Protein AF-A0A9D2E442-F1 (afdb_monomer_lite)

Sequence (73 aa):
MKQSTFVALVLMLAAAVGALTAAWLYVRRREKELDEYEQLLFSEDMDEAEAPAQEEAPAGDEPAVPLSDLDPE

Organism: NCBI:txid2838595

Structure (mmCIF, N/CA/C/O backbone):
data_AF-A0A9D2E442-F1
#
_entry.id   AF-A0A9D2E442-F1
#
loop_
_atom_site.group_PDB
_atom_site.id
_atom_site.type_symbol
_atom_site.label_atom_id
_atom_site.label_alt_id
_atom_site.label_comp_id
_atom_site.label_asym_id
_atom_site.label_entity_id
_atom_site.label_seq_id
_atom_site.pdbx_PDB_ins_code
_atom_site.Cartn_x
_atom_site.Cartn_y
_atom_site.Cartn_z
_atom_site.occupancy
_atom_site.B_iso_or_equiv
_atom_site.auth_seq_id
_atom_site.auth_comp_id
_atom_site.auth_asym_id
_atom_site.auth_atom_id
_atom_site.pdbx_PDB_model_num
ATOM 1 N N . MET A 1 1 ? -10.775 -1.854 31.673 1.00 57.72 1 MET A N 1
ATOM 2 C CA . MET A 1 1 ? -9.705 -2.705 31.105 1.00 57.72 1 MET A CA 1
ATOM 3 C C . MET A 1 1 ? -10.033 -3.264 29.709 1.00 57.72 1 MET A C 1
ATOM 5 O O . MET A 1 1 ? -9.137 -3.263 28.893 1.00 57.72 1 MET A O 1
ATOM 9 N N . LYS A 1 2 ? -11.264 -3.715 29.386 1.00 63.06 2 LYS A N 1
ATOM 10 C CA . LYS A 1 2 ? -11.569 -4.428 28.113 1.00 63.06 2 LYS A CA 1
ATOM 11 C C . LYS A 1 2 ? -11.764 -3.553 26.857 1.00 63.06 2 LYS A C 1
ATOM 13 O O . LYS A 1 2 ? -11.457 -3.990 25.756 1.00 63.06 2 LYS A O 1
ATOM 18 N N . GLN A 1 3 ? -12.277 -2.332 27.015 1.00 69.88 3 GLN A N 1
ATOM 19 C CA . GLN A 1 3 ? -12.632 -1.473 25.874 1.00 69.88 3 GLN A CA 1
ATOM 20 C C . GLN A 1 3 ? -11.398 -0.862 25.187 1.00 69.88 3 GLN A C 1
ATOM 22 O O . GLN A 1 3 ? -11.366 -0.767 23.966 1.00 69.88 3 GLN A O 1
ATOM 27 N N . SER A 1 4 ? -10.345 -0.512 25.941 1.00 80.69 4 SER A N 1
ATOM 28 C CA . SER A 1 4 ? -9.129 0.057 25.338 1.00 80.69 4 SER A CA 1
ATOM 29 C C . SER A 1 4 ? -8.312 -0.985 24.576 1.00 80.69 4 SER A C 1
ATOM 31 O O . SER A 1 4 ? -7.734 -0.660 23.546 1.00 80.69 4 SER A O 1
ATOM 33 N N . THR A 1 5 ? -8.298 -2.242 25.030 1.00 87.75 5 THR A N 1
ATOM 34 C CA . THR A 1 5 ? -7.611 -3.333 24.326 1.00 87.75 5 THR A CA 1
ATOM 35 C C . THR A 1 5 ? -8.270 -3.626 22.984 1.00 87.75 5 THR A C 1
ATOM 37 O O . THR A 1 5 ? -7.580 -3.829 21.992 1.00 87.75 5 THR A O 1
ATOM 40 N N . PHE A 1 6 ? -9.604 -3.594 22.933 1.00 92.25 6 PHE A N 1
ATOM 41 C CA . PHE A 1 6 ? -10.344 -3.771 21.687 1.00 92.25 6 PHE A CA 1
ATOM 42 C C . PHE A 1 6 ? -10.045 -2.648 20.687 1.00 92.25 6 PHE A C 1
ATOM 44 O O . PHE A 1 6 ? -9.721 -2.922 19.536 1.00 92.25 6 PHE A O 1
ATOM 51 N N . VAL A 1 7 ? -10.062 -1.390 21.139 1.00 94.44 7 VAL A N 1
ATOM 52 C CA . VAL A 1 7 ? -9.694 -0.243 20.293 1.00 94.44 7 VAL A CA 1
ATOM 53 C C . VAL A 1 7 ? -8.250 -0.359 19.800 1.00 94.44 7 VAL A C 1
ATOM 55 O O . VAL A 1 7 ? -7.994 -0.148 18.619 1.00 94.44 7 VAL A O 1
ATOM 58 N N . ALA A 1 8 ? -7.313 -0.755 20.665 1.00 95.25 8 ALA A N 1
ATOM 59 C CA . ALA A 1 8 ? -5.920 -0.958 20.276 1.00 95.25 8 ALA A CA 1
ATOM 60 C C . ALA A 1 8 ? -5.768 -2.040 19.191 1.00 95.25 8 ALA A C 1
ATOM 62 O O . ALA A 1 8 ? -5.031 -1.837 18.229 1.00 95.25 8 ALA A O 1
ATOM 63 N N . LEU A 1 9 ? -6.499 -3.154 19.303 1.00 95.62 9 LEU A N 1
ATOM 64 C CA . LEU A 1 9 ? -6.497 -4.209 18.287 1.00 95.62 9 LEU A CA 1
ATOM 65 C C . LEU A 1 9 ? -7.074 -3.723 16.956 1.00 95.62 9 LEU A C 1
ATOM 67 O O . LEU A 1 9 ? -6.485 -3.978 15.911 1.00 95.62 9 LEU A O 1
ATOM 71 N N . VAL A 1 10 ? -8.185 -2.985 16.980 1.00 96.69 10 VAL A N 1
ATOM 72 C CA . VAL A 1 10 ? -8.780 -2.422 15.759 1.00 96.69 10 VAL A CA 1
ATOM 73 C C . VAL A 1 10 ? -7.807 -1.468 15.066 1.00 96.69 10 VAL A C 1
ATOM 75 O O . VAL A 1 10 ? -7.634 -1.550 13.852 1.00 96.69 10 VAL A O 1
ATOM 78 N N . LEU A 1 11 ? -7.126 -0.605 15.822 1.00 97.31 11 LEU A N 1
ATOM 79 C CA . LEU A 1 11 ? -6.121 0.305 15.269 1.00 97.31 11 LEU A CA 1
ATOM 80 C C . LEU A 1 11 ? -4.921 -0.446 14.688 1.00 97.31 11 LEU A C 1
ATOM 82 O O . LEU A 1 11 ? -4.463 -0.106 13.600 1.00 97.31 11 LEU A O 1
ATOM 86 N N . MET A 1 12 ? -4.437 -1.483 15.373 1.00 97.38 12 MET A N 1
ATOM 87 C CA . MET A 1 12 ? -3.349 -2.321 14.869 1.00 97.38 12 MET A CA 1
ATOM 88 C C . MET A 1 12 ? -3.738 -3.012 13.555 1.00 97.38 12 MET A C 1
ATOM 90 O O . MET A 1 12 ? -2.961 -2.997 12.603 1.00 97.38 12 MET A O 1
ATOM 94 N N . LEU A 1 13 ? -4.949 -3.569 13.473 1.00 98.00 13 LEU A N 1
ATOM 95 C CA . LEU A 1 13 ? -5.452 -4.204 12.254 1.00 98.00 13 LEU A CA 1
ATOM 96 C C . LEU A 1 13 ? -5.611 -3.194 11.115 1.00 98.00 13 LEU A C 1
ATOM 98 O O . LEU A 1 13 ? -5.177 -3.466 9.999 1.00 98.00 13 LEU A O 1
ATOM 102 N N . ALA A 1 14 ? -6.168 -2.013 11.388 1.00 97.81 14 ALA A N 1
ATOM 103 C CA . ALA A 1 14 ? -6.285 -0.949 10.394 1.00 97.81 14 ALA A CA 1
ATOM 104 C C . ALA A 1 14 ? -4.908 -0.506 9.872 1.00 97.81 14 ALA A C 1
ATOM 106 O O . ALA A 1 14 ? -4.728 -0.340 8.665 1.00 97.81 14 ALA A O 1
ATOM 107 N N . ALA A 1 15 ?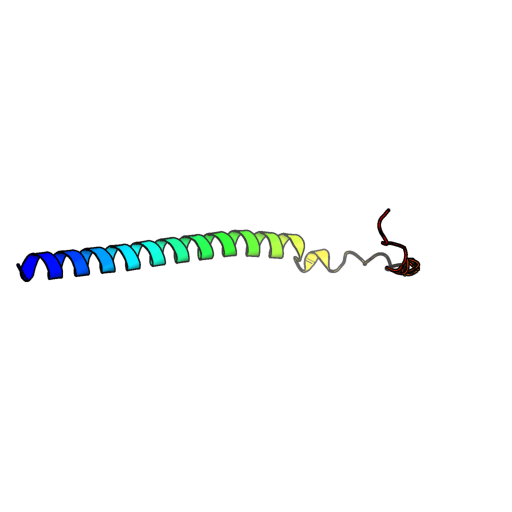 -3.917 -0.378 10.759 1.00 98.12 15 ALA A N 1
ATOM 108 C CA . ALA A 1 15 ? -2.544 -0.066 10.378 1.00 98.12 15 ALA A CA 1
ATOM 109 C C . ALA A 1 15 ? -1.920 -1.178 9.520 1.00 98.12 15 ALA A C 1
ATOM 111 O O . ALA A 1 15 ? -1.295 -0.880 8.504 1.00 98.12 15 ALA A O 1
ATOM 112 N N . ALA A 1 16 ? -2.131 -2.448 9.878 1.00 98.19 16 ALA A N 1
ATOM 113 C CA . ALA A 1 16 ? -1.642 -3.585 9.102 1.00 98.19 16 ALA A CA 1
ATOM 114 C C . ALA A 1 16 ? -2.249 -3.611 7.690 1.00 98.19 16 ALA A C 1
ATOM 116 O O . ALA A 1 16 ? -1.522 -3.750 6.708 1.00 98.19 16 ALA A O 1
ATOM 117 N N . VAL A 1 17 ? -3.563 -3.398 7.570 1.00 98.31 17 VAL A N 1
ATOM 118 C CA . VAL A 1 17 ? -4.246 -3.300 6.271 1.00 98.31 17 VAL A CA 1
ATOM 119 C C . VAL A 1 17 ? -3.716 -2.118 5.458 1.00 98.31 17 VAL A C 1
ATOM 121 O O . VAL A 1 17 ? -3.446 -2.266 4.265 1.00 98.31 17 VAL A O 1
ATOM 124 N N . GLY A 1 18 ? -3.509 -0.959 6.088 1.00 98.25 18 GLY A N 1
ATOM 125 C CA . GLY A 1 18 ? -2.928 0.213 5.432 1.00 98.25 18 GLY A CA 1
ATOM 126 C C . GLY A 1 18 ? -1.514 -0.048 4.904 1.00 98.25 18 GLY A C 1
ATOM 127 O O . GLY A 1 18 ? -1.224 0.258 3.748 1.00 98.25 18 GLY A O 1
ATOM 128 N N . ALA A 1 19 ? -0.658 -0.679 5.711 1.00 98.19 19 ALA A N 1
ATOM 129 C CA . ALA A 1 19 ? 0.704 -1.036 5.320 1.00 98.19 19 ALA A CA 1
ATOM 130 C C . ALA A 1 19 ? 0.728 -2.037 4.153 1.00 98.19 19 ALA A C 1
ATOM 132 O O . ALA A 1 19 ? 1.462 -1.834 3.188 1.00 98.19 19 ALA A O 1
ATOM 133 N N . LEU A 1 20 ? -0.117 -3.073 4.195 1.00 98.06 20 LEU A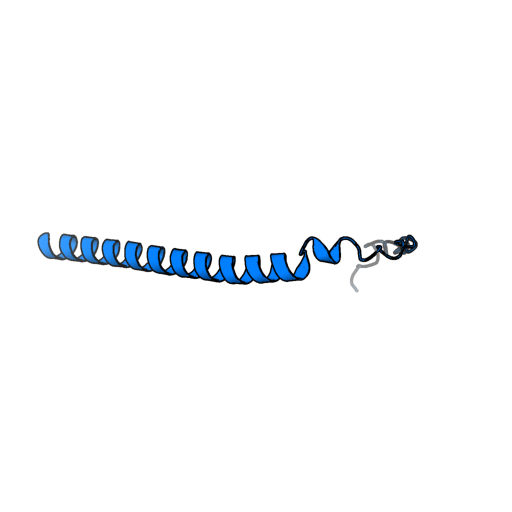 N 1
ATOM 134 C CA . LEU A 1 20 ? -0.244 -4.051 3.109 1.00 98.06 20 LEU A CA 1
ATOM 135 C C . LEU A 1 20 ? -0.753 -3.408 1.814 1.00 98.06 20 LEU A C 1
ATOM 137 O O . LEU A 1 20 ? -0.238 -3.696 0.737 1.00 98.06 20 LEU A O 1
ATOM 141 N N . THR A 1 21 ? -1.722 -2.498 1.917 1.00 97.31 21 THR A N 1
ATOM 142 C CA . THR A 1 21 ? -2.253 -1.769 0.758 1.00 97.31 21 THR A CA 1
ATOM 143 C C . THR A 1 21 ? -1.177 -0.887 0.126 1.00 97.31 21 THR A C 1
ATOM 145 O O . THR A 1 21 ? -1.019 -0.882 -1.094 1.00 97.31 21 THR A O 1
ATOM 148 N N . ALA A 1 22 ? -0.395 -0.175 0.943 1.00 97.31 22 ALA A N 1
ATOM 149 C CA . ALA A 1 22 ? 0.722 0.634 0.464 1.00 97.31 22 ALA A CA 1
ATOM 150 C C . ALA A 1 22 ? 1.808 -0.224 -0.203 1.00 97.31 22 ALA A C 1
ATOM 152 O O . ALA A 1 22 ? 2.296 0.138 -1.273 1.00 97.31 22 ALA A O 1
ATOM 153 N N . ALA A 1 23 ? 2.145 -1.376 0.384 1.00 96.56 23 ALA A N 1
ATOM 154 C CA . ALA A 1 23 ? 3.101 -2.316 -0.193 1.00 96.56 23 ALA A CA 1
ATOM 155 C C . ALA A 1 23 ? 2.623 -2.853 -1.551 1.00 96.56 23 ALA A C 1
ATOM 157 O O . ALA A 1 23 ? 3.383 -2.828 -2.515 1.00 96.56 23 ALA A O 1
ATOM 158 N N . TRP A 1 24 ? 1.356 -3.262 -1.661 1.00 95.94 24 TRP A N 1
ATOM 159 C CA . TRP A 1 24 ? 0.784 -3.722 -2.928 1.00 95.94 24 TRP A CA 1
ATOM 160 C C . TRP A 1 24 ? 0.791 -2.628 -4.002 1.00 95.94 24 TRP A C 1
ATOM 162 O O . TRP A 1 24 ? 1.192 -2.881 -5.134 1.00 95.94 24 TRP A O 1
ATOM 172 N N . LEU A 1 25 ? 0.411 -1.393 -3.654 1.00 94.38 25 LEU A N 1
ATOM 173 C CA . LEU A 1 25 ? 0.479 -0.261 -4.585 1.00 94.38 25 LEU A CA 1
ATOM 174 C C . LEU A 1 25 ? 1.917 0.048 -5.019 1.00 94.38 25 LEU A C 1
ATOM 176 O O . LEU A 1 25 ? 2.137 0.396 -6.179 1.00 94.38 25 LEU A O 1
ATOM 180 N N . TYR A 1 26 ? 2.889 -0.080 -4.113 1.00 92.50 26 TYR A N 1
ATOM 181 C CA . TYR A 1 26 ? 4.304 0.100 -4.427 1.00 92.50 26 TYR A CA 1
ATOM 182 C C . TYR A 1 26 ? 4.798 -0.963 -5.410 1.00 92.50 26 TYR A C 1
ATOM 184 O O . TYR A 1 26 ? 5.368 -0.607 -6.439 1.00 92.50 26 TYR A O 1
ATOM 192 N N . VAL A 1 27 ? 4.524 -2.241 -5.131 1.00 91.44 27 VAL A N 1
ATOM 193 C CA . VAL A 1 27 ? 4.886 -3.355 -6.019 1.00 91.44 27 VAL A CA 1
ATOM 194 C C . VAL A 1 27 ? 4.223 -3.184 -7.383 1.00 91.44 27 VAL A C 1
ATOM 196 O O . VAL A 1 27 ? 4.924 -3.129 -8.383 1.00 91.44 27 VAL A O 1
ATOM 199 N N . ARG A 1 28 ? 2.908 -2.937 -7.434 1.00 87.88 28 ARG A N 1
ATOM 200 C CA . ARG A 1 28 ? 2.177 -2.712 -8.691 1.00 87.88 28 ARG A CA 1
ATOM 201 C C . ARG A 1 28 ? 2.725 -1.537 -9.505 1.00 87.88 28 ARG A C 1
ATOM 203 O O . ARG A 1 28 ? 2.666 -1.544 -10.731 1.00 87.88 28 ARG A O 1
ATOM 210 N N . ARG A 1 29 ? 3.188 -0.473 -8.842 1.00 88.19 29 ARG A N 1
ATOM 211 C CA . ARG A 1 29 ? 3.818 0.662 -9.527 1.00 88.19 29 ARG A CA 1
ATOM 212 C C . ARG A 1 29 ? 5.180 0.273 -10.097 1.00 88.19 29 ARG A C 1
ATOM 214 O O . ARG A 1 29 ? 5.487 0.685 -11.206 1.00 88.19 29 ARG A O 1
ATOM 221 N N . ARG A 1 30 ? 5.969 -0.497 -9.346 1.00 84.00 30 ARG A N 1
ATOM 222 C CA . ARG A 1 30 ? 7.278 -0.989 -9.787 1.00 84.00 30 ARG A CA 1
ATOM 223 C C . ARG A 1 30 ? 7.167 -1.964 -10.950 1.00 84.00 30 ARG A C 1
ATOM 225 O O . ARG A 1 30 ? 7.926 -1.826 -11.895 1.00 84.00 30 ARG A O 1
ATOM 232 N N . GLU A 1 31 ? 6.206 -2.879 -10.907 1.00 82.69 31 GLU A N 1
ATOM 233 C CA . GLU A 1 31 ? 5.937 -3.816 -12.003 1.00 82.69 31 GLU A CA 1
ATOM 234 C C . GLU A 1 31 ? 5.636 -3.067 -13.302 1.00 82.69 31 GLU A C 1
ATOM 236 O O . GLU A 1 31 ? 6.259 -3.350 -14.310 1.00 82.69 31 GLU A O 1
ATOM 241 N N . LYS A 1 32 ? 4.815 -2.008 -13.264 1.00 79.94 32 LYS A N 1
ATOM 242 C CA . LYS A 1 32 ? 4.560 -1.179 -14.455 1.00 79.94 32 LYS A CA 1
ATOM 243 C C . LYS A 1 32 ? 5.808 -0.528 -15.053 1.00 79.94 32 LYS A C 1
ATOM 245 O O . LYS A 1 32 ? 5.871 -0.371 -16.263 1.00 79.94 32 LYS A O 1
ATOM 250 N N . GLU A 1 33 ? 6.754 -0.096 -14.218 1.00 73.75 33 GLU A N 1
ATOM 251 C CA . GLU A 1 33 ? 8.022 0.469 -14.701 1.00 73.75 33 GLU A CA 1
ATOM 252 C C . GLU A 1 33 ? 8.866 -0.623 -15.379 1.00 73.75 33 GLU A C 1
ATOM 254 O O . GLU A 1 33 ? 9.471 -0.369 -16.413 1.00 73.75 33 GLU A O 1
ATOM 259 N N . LEU A 1 34 ? 8.887 -1.841 -14.823 1.00 76.88 34 LEU A N 1
ATOM 260 C CA . LEU A 1 34 ? 9.610 -2.971 -15.410 1.00 76.88 34 LEU A CA 1
ATOM 261 C C . LEU A 1 34 ? 8.962 -3.476 -16.701 1.00 76.88 34 LEU A C 1
ATOM 263 O O . LEU A 1 34 ? 9.692 -3.713 -17.655 1.00 76.88 34 LEU A O 1
ATOM 267 N N . ASP A 1 35 ? 7.634 -3.578 -16.754 1.00 79.00 35 ASP A N 1
ATOM 268 C CA . ASP A 1 35 ? 6.895 -3.992 -17.952 1.00 79.00 35 ASP A CA 1
ATOM 269 C C . ASP A 1 35 ? 7.172 -3.040 -19.128 1.00 79.00 35 ASP A C 1
ATOM 271 O O . ASP A 1 35 ? 7.308 -3.471 -20.270 1.00 79.00 35 ASP A O 1
ATOM 275 N N . GLU A 1 36 ? 7.294 -1.735 -18.858 1.00 80.81 36 GLU A N 1
ATOM 276 C CA . GLU A 1 36 ? 7.660 -0.740 -19.870 1.00 80.81 36 GLU A CA 1
ATOM 277 C C . GLU A 1 36 ? 9.109 -0.927 -20.346 1.00 80.81 36 GLU A C 1
ATOM 279 O O . GLU A 1 36 ? 9.371 -0.865 -21.546 1.00 80.81 36 GLU A O 1
ATOM 284 N N . TYR A 1 37 ? 10.055 -1.217 -19.444 1.00 80.75 37 TYR A N 1
ATOM 285 C CA . TYR A 1 37 ? 11.432 -1.528 -19.845 1.00 80.75 37 TYR A CA 1
ATOM 286 C C . TYR A 1 37 ? 11.541 -2.845 -20.613 1.00 80.75 37 TYR A C 1
ATOM 288 O O . TYR A 1 37 ? 12.323 -2.915 -21.554 1.00 80.75 37 TYR A O 1
ATOM 296 N N . GLU A 1 38 ? 10.771 -3.866 -20.250 1.00 80.19 38 GLU A N 1
ATOM 297 C CA . GLU A 1 38 ? 10.715 -5.136 -20.972 1.00 80.19 38 GLU A CA 1
ATOM 298 C C . GLU A 1 38 ? 10.138 -4.928 -22.370 1.00 80.19 38 GLU A C 1
ATOM 300 O O . GLU A 1 38 ? 10.751 -5.343 -23.345 1.00 80.19 38 GLU A O 1
ATOM 305 N N . GLN A 1 39 ? 9.029 -4.196 -22.496 1.00 82.00 39 GLN A N 1
ATOM 306 C CA . GLN A 1 39 ? 8.451 -3.866 -23.796 1.00 82.00 39 GLN A CA 1
ATOM 307 C C . GLN A 1 39 ? 9.395 -3.017 -24.657 1.00 82.00 39 GLN A C 1
ATOM 309 O O . GLN A 1 39 ? 9.426 -3.193 -25.867 1.00 82.00 39 GLN A O 1
ATOM 314 N N . LEU A 1 40 ? 10.179 -2.104 -24.079 1.00 79.06 40 LEU A N 1
ATOM 315 C CA . LEU A 1 40 ? 11.188 -1.355 -24.836 1.00 79.06 40 LEU A CA 1
ATOM 316 C C . LEU A 1 40 ? 12.381 -2.234 -25.237 1.00 79.06 40 LEU A C 1
ATOM 318 O O . LEU A 1 40 ? 12.901 -2.076 -26.339 1.00 79.06 40 LEU A O 1
ATOM 322 N N . LEU A 1 41 ? 12.814 -3.145 -24.362 1.00 77.00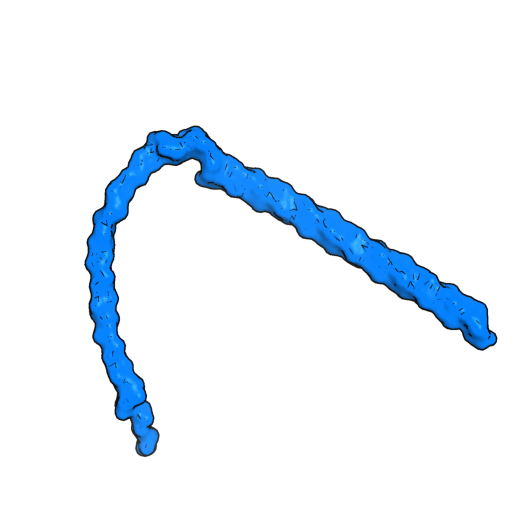 41 LEU A N 1
ATOM 323 C CA . LEU A 1 41 ? 13.970 -4.019 -24.576 1.00 77.00 41 LEU A CA 1
ATOM 324 C C . LEU A 1 41 ? 13.669 -5.196 -25.518 1.00 77.00 41 LEU A C 1
ATOM 326 O O . LEU A 1 41 ? 14.553 -5.619 -26.254 1.00 77.00 41 LEU A O 1
ATOM 330 N N . PHE A 1 42 ? 12.433 -5.690 -25.503 1.00 74.81 42 PHE A N 1
ATOM 331 C CA . PHE A 1 42 ? 11.938 -6.846 -26.256 1.00 74.81 42 PHE A CA 1
ATOM 332 C C . PHE A 1 42 ? 10.703 -6.487 -27.097 1.00 74.81 42 PHE A C 1
ATOM 334 O O . PHE A 1 42 ? 9.805 -7.306 -27.282 1.00 74.81 42 PHE A O 1
ATOM 341 N N . SER A 1 43 ? 10.608 -5.241 -27.567 1.00 74.12 43 SER A N 1
ATOM 342 C CA . SER A 1 43 ? 9.565 -4.871 -28.529 1.00 74.12 43 SER A CA 1
ATOM 343 C C . SER A 1 43 ? 9.754 -5.708 -29.790 1.00 74.12 43 SER A C 1
ATOM 345 O O . SER A 1 43 ? 10.877 -5.834 -30.268 1.00 74.12 43 SER A O 1
ATOM 347 N N . GLU A 1 44 ? 8.661 -6.241 -30.340 1.00 63.94 44 GLU A N 1
ATOM 348 C CA . GLU A 1 44 ? 8.670 -7.106 -31.536 1.00 63.94 44 GLU A CA 1
ATOM 349 C C . GLU A 1 44 ? 9.336 -6.441 -32.767 1.00 63.94 44 GLU A C 1
ATOM 351 O O . GLU A 1 44 ? 9.725 -7.119 -33.711 1.00 63.94 44 GLU A O 1
ATOM 356 N N . ASP A 1 45 ? 9.552 -5.119 -32.748 1.00 61.12 45 ASP A N 1
ATOM 357 C CA . ASP A 1 45 ? 10.331 -4.391 -33.763 1.00 61.12 45 ASP A CA 1
ATOM 358 C C . ASP A 1 45 ? 11.863 -4.618 -33.662 1.00 61.12 45 ASP A C 1
ATOM 360 O O . ASP A 1 45 ? 12.603 -4.224 -34.565 1.00 61.12 45 ASP A O 1
ATOM 364 N N . MET A 1 46 ? 12.360 -5.252 -32.592 1.00 54.75 46 MET A N 1
ATOM 365 C CA . MET A 1 46 ? 13.756 -5.700 -32.429 1.00 54.75 46 MET A CA 1
ATOM 366 C C . MET A 1 46 ? 13.954 -7.183 -32.783 1.00 54.75 46 MET A C 1
ATOM 368 O O . MET A 1 46 ? 15.086 -7.664 -32.750 1.00 54.75 46 MET A O 1
ATOM 372 N N . ASP A 1 47 ? 12.896 -7.907 -33.162 1.00 56.06 47 ASP A N 1
ATOM 373 C CA . ASP A 1 47 ? 12.997 -9.311 -33.588 1.00 56.06 47 ASP A CA 1
ATOM 374 C C . ASP A 1 47 ? 13.535 -9.463 -35.027 1.00 56.06 47 ASP A C 1
ATOM 376 O O . ASP A 1 47 ? 13.895 -10.562 -35.447 1.00 56.06 47 ASP A O 1
ATOM 380 N N . GLU A 1 48 ? 13.673 -8.358 -35.772 1.00 55.56 48 GLU A N 1
ATOM 381 C CA . GLU A 1 48 ? 14.359 -8.309 -37.074 1.00 55.56 48 GLU A CA 1
ATOM 382 C C . GLU A 1 48 ? 15.786 -7.730 -36.971 1.00 55.56 48 GLU A C 1
ATOM 384 O O . GLU A 1 48 ? 16.388 -7.306 -37.956 1.00 55.56 48 GLU A O 1
ATOM 389 N N . ALA A 1 49 ? 16.372 -7.707 -35.772 1.00 57.62 49 ALA A N 1
ATOM 390 C CA . ALA A 1 49 ? 17.818 -7.605 -35.622 1.00 57.62 49 ALA A CA 1
ATOM 391 C C . ALA A 1 49 ? 18.385 -9.027 -35.550 1.00 57.62 49 ALA A C 1
ATOM 393 O O . ALA A 1 49 ? 18.584 -9.584 -34.473 1.00 57.62 49 ALA A O 1
ATOM 394 N N . GLU A 1 50 ? 18.590 -9.609 -36.734 1.00 53.66 50 GLU A N 1
ATOM 395 C CA . GLU A 1 50 ? 19.339 -10.838 -36.997 1.00 53.66 50 GLU A CA 1
ATOM 396 C C . GLU A 1 50 ? 20.406 -11.085 -35.919 1.00 53.66 50 GLU A C 1
ATOM 398 O O . GLU A 1 50 ? 21.392 -10.350 -35.815 1.00 53.66 50 GLU A O 1
ATOM 403 N N . ALA A 1 51 ? 20.189 -12.103 -35.079 1.00 49.44 51 ALA A N 1
ATOM 404 C CA . ALA A 1 51 ? 21.194 -12.537 -34.124 1.00 49.44 51 ALA A CA 1
ATOM 405 C C . ALA A 1 51 ? 22.484 -12.827 -34.910 1.00 49.44 51 ALA A C 1
ATOM 407 O O . ALA A 1 51 ? 22.455 -13.711 -35.776 1.00 49.44 51 ALA A O 1
ATOM 408 N N . PRO A 1 52 ? 23.620 -12.144 -34.652 1.00 48.06 52 PRO A N 1
ATOM 409 C CA . PRO A 1 52 ? 24.876 -12.644 -35.169 1.00 48.06 52 PRO A CA 1
ATOM 410 C C . PRO A 1 52 ? 25.030 -14.025 -34.546 1.00 48.06 52 PRO A C 1
ATOM 412 O O . PRO A 1 52 ? 24.932 -14.166 -33.323 1.00 48.06 52 PRO A O 1
ATOM 415 N N . ALA A 1 53 ? 25.146 -15.032 -35.413 1.00 51.91 53 ALA A N 1
ATOM 416 C CA . ALA A 1 53 ? 25.316 -16.424 -35.044 1.00 51.91 53 ALA A CA 1
ATOM 417 C C . ALA A 1 53 ? 26.173 -16.507 -33.780 1.00 51.91 53 ALA A C 1
ATOM 419 O O . ALA A 1 53 ? 27.295 -15.996 -33.762 1.00 51.91 53 ALA A O 1
ATOM 420 N N . GLN A 1 54 ? 25.612 -17.093 -32.718 1.00 48.22 54 GLN A N 1
ATOM 421 C CA . GLN A 1 54 ? 26.397 -17.514 -31.569 1.00 48.22 54 GLN A CA 1
ATOM 422 C C . GLN A 1 54 ? 27.400 -18.528 -32.107 1.00 48.22 54 GLN A C 1
ATOM 424 O O . GLN A 1 54 ? 27.100 -19.710 -32.256 1.00 48.22 54 GLN A O 1
ATOM 429 N N . GLU A 1 55 ? 28.568 -18.027 -32.495 1.00 46.44 55 GLU A N 1
ATOM 430 C CA . GLU A 1 55 ? 29.756 -18.826 -32.668 1.00 46.44 55 GLU A CA 1
ATOM 431 C C . GLU A 1 55 ? 30.010 -19.427 -31.292 1.00 46.44 55 GLU A C 1
ATOM 433 O O . GLU A 1 55 ? 30.260 -18.720 -30.314 1.00 46.44 55 GLU A O 1
ATOM 438 N N . GLU A 1 56 ? 29.761 -20.729 -31.223 1.00 47.53 56 GLU A N 1
ATOM 439 C CA . GLU A 1 56 ? 29.918 -21.601 -30.075 1.00 47.53 56 GLU A CA 1
ATOM 440 C C . GLU A 1 56 ? 31.302 -21.337 -29.473 1.00 47.53 56 GLU A C 1
ATOM 442 O O . GLU A 1 56 ? 32.323 -21.821 -29.964 1.00 47.53 56 GLU A O 1
ATOM 447 N N . ALA A 1 57 ? 31.356 -20.482 -28.447 1.00 45.78 57 ALA A N 1
ATOM 448 C CA . ALA A 1 57 ? 32.573 -20.274 -27.686 1.00 45.78 57 ALA A CA 1
ATOM 449 C C . ALA A 1 57 ? 32.963 -21.656 -27.151 1.00 45.78 57 ALA A C 1
ATOM 451 O O . ALA A 1 57 ? 32.126 -22.287 -26.494 1.00 45.78 57 ALA A O 1
ATOM 452 N N . PRO A 1 58 ? 34.171 -22.172 -27.451 1.00 41.91 58 PRO A N 1
ATOM 453 C CA . PRO A 1 58 ? 34.558 -23.480 -26.962 1.00 41.91 58 PRO A CA 1
ATOM 454 C C . PRO A 1 58 ? 34.436 -23.426 -25.447 1.00 41.91 58 PRO A C 1
ATOM 456 O O . PRO A 1 58 ? 35.007 -22.530 -24.819 1.00 41.91 58 PRO A O 1
ATOM 459 N N . ALA A 1 59 ? 33.638 -24.342 -24.892 1.00 48.19 59 ALA A N 1
ATOM 460 C CA . ALA A 1 59 ? 33.559 -24.560 -23.462 1.00 48.19 59 ALA A CA 1
ATOM 461 C C . ALA A 1 59 ? 34.999 -24.614 -22.954 1.00 48.19 59 ALA A C 1
ATOM 463 O O . ALA A 1 59 ? 35.753 -25.526 -23.299 1.00 48.19 59 ALA A O 1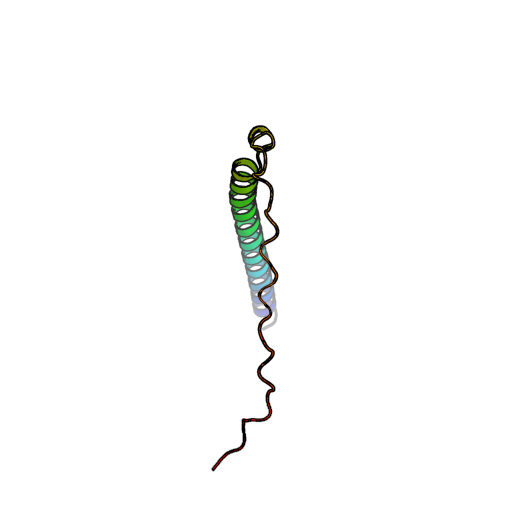
ATOM 464 N N . GLY A 1 60 ? 35.395 -23.557 -22.243 1.00 40.09 60 GLY A N 1
ATOM 465 C CA . GLY A 1 60 ? 36.675 -23.501 -21.578 1.00 40.09 60 GLY A CA 1
ATOM 466 C C . GLY A 1 60 ? 36.682 -24.671 -20.621 1.00 40.09 60 GLY A C 1
ATOM 467 O O . GLY A 1 60 ? 35.926 -24.681 -19.654 1.00 40.09 60 GLY A O 1
ATOM 468 N N . ASP A 1 61 ? 37.469 -25.678 -20.971 1.00 47.50 61 ASP A N 1
ATOM 469 C CA . ASP A 1 61 ? 37.872 -26.770 -20.109 1.00 47.50 61 ASP A CA 1
ATOM 470 C C . ASP A 1 61 ? 38.566 -26.113 -18.910 1.00 47.50 61 ASP A C 1
ATOM 472 O O . ASP A 1 61 ? 39.754 -25.794 -18.953 1.00 47.50 61 ASP A O 1
ATOM 476 N N . GLU A 1 62 ? 37.797 -25.760 -17.879 1.00 51.72 62 GLU A N 1
ATOM 477 C CA . GLU A 1 62 ? 38.367 -25.485 -16.572 1.00 51.72 62 GLU A CA 1
ATOM 478 C C . GLU A 1 62 ? 38.874 -26.837 -16.075 1.00 51.72 62 GLU A C 1
ATOM 480 O O . GLU A 1 62 ? 38.051 -27.718 -15.800 1.00 51.72 62 GLU A O 1
ATOM 485 N N . PRO A 1 63 ? 40.197 -27.065 -15.949 1.00 47.69 63 PRO A N 1
ATOM 486 C CA . PRO A 1 63 ? 40.632 -28.228 -15.213 1.00 47.69 63 PRO A CA 1
ATOM 487 C C . PRO A 1 63 ? 40.116 -28.026 -13.793 1.00 47.69 63 PRO A C 1
ATOM 489 O O . PRO A 1 63 ? 40.549 -27.113 -13.0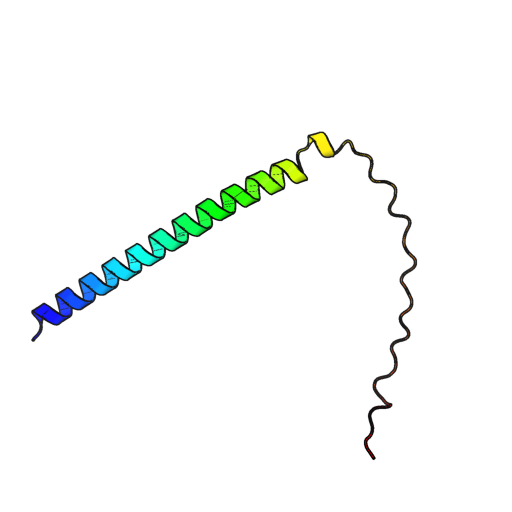87 1.00 47.6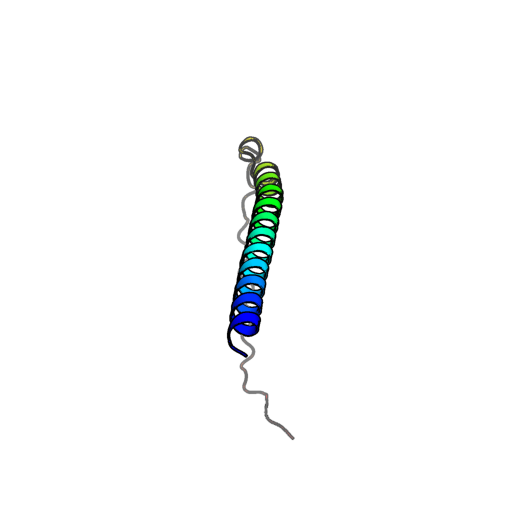9 63 PRO A O 1
ATOM 492 N N . ALA A 1 64 ? 39.163 -28.867 -13.392 1.00 53.84 64 ALA A N 1
ATOM 493 C CA . ALA A 1 64 ? 38.782 -29.030 -12.006 1.00 53.84 64 ALA A CA 1
ATOM 494 C C . ALA A 1 64 ? 40.072 -29.304 -11.230 1.00 53.84 64 ALA A C 1
ATOM 496 O O . ALA A 1 64 ? 40.610 -30.409 -11.280 1.00 53.84 64 ALA A O 1
ATOM 497 N N . VAL A 1 65 ? 40.609 -28.274 -10.575 1.00 52.59 65 VAL A N 1
ATOM 498 C CA . VAL A 1 65 ? 41.741 -28.423 -9.670 1.00 52.59 65 VAL A CA 1
ATOM 499 C C . VAL A 1 65 ? 41.223 -29.342 -8.567 1.00 52.59 65 VAL A C 1
ATOM 501 O O . VAL A 1 65 ? 40.271 -28.958 -7.877 1.00 52.59 65 VAL A O 1
ATOM 504 N N . PRO A 1 66 ? 41.727 -30.584 -8.440 1.00 49.69 66 PRO A N 1
ATOM 505 C CA . PRO A 1 66 ? 41.212 -31.486 -7.433 1.00 49.69 66 PRO A CA 1
ATOM 506 C C . PRO A 1 66 ? 41.455 -30.847 -6.068 1.00 49.69 66 PRO A C 1
ATOM 508 O O . PRO A 1 66 ? 42.565 -30.434 -5.734 1.00 49.69 66 PRO A O 1
ATOM 511 N N . LEU A 1 67 ? 40.375 -30.741 -5.298 1.00 59.66 67 LEU A N 1
ATOM 512 C CA . LEU A 1 67 ? 40.315 -30.217 -3.938 1.00 59.66 67 LEU A CA 1
ATOM 513 C C . LEU A 1 67 ? 41.006 -31.191 -2.955 1.00 59.66 67 LEU A C 1
ATOM 515 O O . LEU A 1 67 ? 40.394 -31.647 -1.994 1.00 59.66 67 LEU A O 1
ATOM 519 N N . SER A 1 68 ? 42.248 -31.584 -3.248 1.00 57.50 68 SER A N 1
ATOM 520 C CA . SER A 1 68 ? 43.076 -32.512 -2.467 1.00 57.50 68 SER A CA 1
ATOM 521 C C . SER A 1 68 ? 44.404 -31.908 -2.004 1.00 57.50 68 SER A C 1
ATOM 523 O O . SER A 1 68 ? 45.096 -32.551 -1.228 1.00 57.50 68 SER A O 1
ATOM 525 N N . ASP A 1 69 ? 44.728 -30.674 -2.410 1.00 57.56 69 ASP A N 1
ATOM 526 C CA . ASP A 1 69 ? 45.941 -29.965 -1.958 1.00 57.56 69 ASP A CA 1
ATOM 527 C C . ASP A 1 69 ? 45.667 -28.959 -0.821 1.00 57.56 69 ASP A C 1
ATOM 529 O O . ASP A 1 69 ? 46.496 -28.109 -0.502 1.00 57.56 69 ASP A O 1
ATOM 533 N N . LEU A 1 70 ? 44.499 -29.055 -0.179 1.00 62.62 70 LEU A N 1
ATOM 534 C CA . LEU A 1 70 ? 44.257 -28.438 1.124 1.00 62.62 70 LEU A CA 1
ATOM 535 C C . LEU A 1 70 ? 44.590 -29.463 2.208 1.00 62.62 70 LEU A C 1
ATOM 537 O O . LEU A 1 70 ? 43.690 -30.134 2.707 1.00 62.62 70 LEU A O 1
ATOM 541 N N . ASP A 1 71 ? 45.865 -29.554 2.582 1.00 47.97 71 ASP A N 1
ATOM 542 C CA . ASP A 1 71 ? 46.237 -30.040 3.912 1.00 47.97 71 ASP A CA 1
ATOM 543 C C . ASP A 1 71 ? 47.214 -29.057 4.593 1.00 47.97 71 ASP A C 1
ATOM 545 O O . ASP A 1 71 ? 48.035 -28.436 3.907 1.00 47.97 71 ASP A O 1
ATOM 549 N N . PRO A 1 72 ? 47.079 -28.849 5.918 1.00 63.72 72 PRO A N 1
ATOM 550 C CA . PRO A 1 72 ? 47.718 -27.781 6.671 1.00 63.72 72 PRO A CA 1
ATOM 551 C C . PRO A 1 72 ? 49.036 -28.237 7.312 1.00 63.72 72 PRO A C 1
ATOM 553 O O . PRO A 1 72 ? 49.077 -29.261 7.988 1.00 63.72 72 PRO A O 1
ATOM 556 N N . GLU A 1 73 ? 50.071 -27.409 7.199 1.00 47.31 73 GLU A N 1
ATOM 557 C CA . GLU A 1 73 ? 51.221 -27.377 8.117 1.00 47.31 73 GLU A CA 1
ATOM 558 C C . GLU A 1 73 ? 51.443 -25.930 8.576 1.00 47.31 73 GLU A C 1
ATOM 560 O O . GLU A 1 73 ? 51.502 -25.032 7.701 1.00 47.31 73 GLU A O 1
#

Radius of gyration: 28.4 Å; chains: 1; bounding box: 64×33×68 Å

pLDDT: mean 73.0, std 19.49, range [40.09, 98.31]

Secondary structure (DSSP, 8-state):
-HHHHHHHHHHHHHHHHHHHHHHHHHHHHHHHHHHHHHHHHS-GGGTTS-----------------TT-----

Foldseek 3Di:
DPPVVVVVVVVVVVVVVVVVVVVVVVVVVVVVVVVVVCCVVVPVVCVPPPDPPPPPPPPPPPPPPPPPPPDDD